Protein AF-A0A7W7F0A8-F1 (afdb_monomer_lite)

Sequence (58 aa):
MTTDTIQPTPARARAVFSNEDFGLLRKAVMHYLKQPEVQDAPESVKYVNLFHRLGRLG

Structure (mmCIF, N/CA/C/O backbone):
data_AF-A0A7W7F0A8-F1
#
_entry.id   AF-A0A7W7F0A8-F1
#
loop_
_atom_site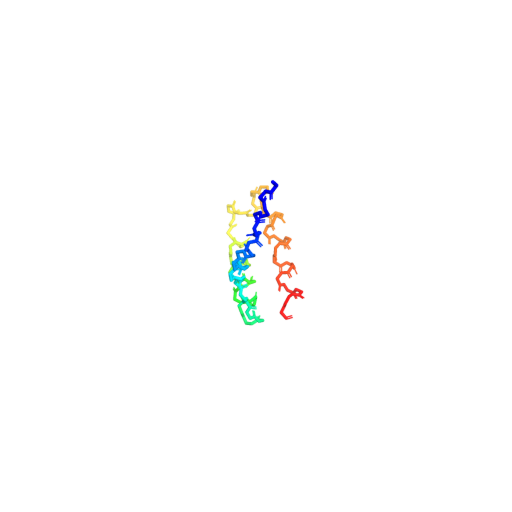.group_PDB
_atom_site.id
_atom_site.type_symbol
_atom_site.label_atom_id
_atom_site.label_alt_id
_atom_site.label_comp_id
_atom_site.label_asym_id
_atom_site.label_entity_id
_atom_site.label_seq_id
_atom_site.pdbx_PDB_ins_code
_atom_site.Cartn_x
_atom_site.Cartn_y
_atom_site.Cartn_z
_atom_site.occupancy
_atom_site.B_iso_or_equiv
_atom_site.auth_seq_id
_atom_site.auth_comp_id
_atom_site.auth_asym_id
_atom_site.auth_atom_id
_atom_site.pdbx_PDB_model_num
ATOM 1 N N . MET A 1 1 ? -13.922 35.644 -39.352 1.00 46.09 1 MET A N 1
ATOM 2 C CA . MET A 1 1 ? -13.884 34.294 -38.754 1.00 46.09 1 MET A CA 1
ATOM 3 C C . MET A 1 1 ? -12.435 34.003 -38.403 1.00 46.09 1 MET A C 1
ATOM 5 O O . MET A 1 1 ? -11.644 33.806 -39.312 1.00 46.09 1 MET A O 1
ATOM 9 N N . THR A 1 2 ? -12.053 34.129 -37.134 1.00 50.31 2 THR A N 1
ATOM 10 C CA . THR A 1 2 ? -10.673 33.914 -36.666 1.00 50.31 2 THR A CA 1
ATOM 11 C C . THR A 1 2 ? -10.542 32.495 -36.128 1.00 50.31 2 THR A C 1
ATOM 13 O O . THR A 1 2 ? -11.267 32.109 -35.216 1.00 50.31 2 THR A O 1
ATOM 16 N N . THR A 1 3 ? -9.653 31.714 -36.732 1.00 61.28 3 THR A N 1
ATOM 17 C CA . THR A 1 3 ? -9.295 30.355 -36.317 1.00 61.28 3 THR A CA 1
ATOM 18 C C . THR A 1 3 ? -8.280 30.430 -35.181 1.00 61.28 3 THR A C 1
ATOM 20 O O . THR A 1 3 ? -7.110 30.720 -35.424 1.00 61.28 3 THR A O 1
ATOM 23 N N . ASP A 1 4 ? -8.737 30.207 -33.952 1.00 60.41 4 ASP A N 1
ATOM 24 C CA . ASP A 1 4 ? -7.876 30.064 -32.779 1.00 60.41 4 ASP A CA 1
ATOM 25 C C . ASP A 1 4 ? -7.316 28.632 -32.752 1.00 60.41 4 ASP A C 1
ATOM 27 O O . ASP A 1 4 ? -8.054 27.648 -32.651 1.00 60.41 4 ASP A O 1
ATOM 31 N N . THR A 1 5 ? -6.007 28.507 -32.955 1.00 66.94 5 THR A N 1
ATOM 32 C CA . THR A 1 5 ? -5.292 27.230 -32.944 1.00 66.94 5 THR A CA 1
ATOM 33 C C . THR A 1 5 ? -5.142 26.770 -31.496 1.00 66.94 5 THR A C 1
ATOM 35 O O . THR A 1 5 ? -4.289 27.277 -30.772 1.00 66.94 5 THR A O 1
ATOM 38 N N . ILE A 1 6 ? -5.939 25.784 -31.075 1.00 72.19 6 ILE A N 1
ATOM 39 C CA . ILE A 1 6 ? -5.791 25.133 -29.766 1.00 72.19 6 ILE A CA 1
ATOM 40 C C . ILE A 1 6 ? -4.451 24.386 -29.755 1.00 72.19 6 ILE A C 1
ATOM 42 O O . ILE A 1 6 ? -4.334 23.273 -30.268 1.00 72.19 6 ILE A O 1
ATOM 46 N N . GLN A 1 7 ? -3.416 25.011 -29.198 1.00 72.50 7 GLN A N 1
ATOM 47 C CA . GLN A 1 7 ? -2.120 24.373 -29.006 1.00 72.50 7 GLN A CA 1
ATOM 48 C C . GLN A 1 7 ? -2.244 23.354 -27.859 1.00 72.50 7 GLN A C 1
ATOM 50 O O . GLN A 1 7 ? -2.615 23.744 -26.748 1.00 72.50 7 GLN A O 1
ATOM 55 N N . PRO A 1 8 ? -1.978 22.051 -28.085 1.00 71.12 8 PRO A N 1
ATOM 56 C CA . PRO A 1 8 ? -2.067 21.056 -27.027 1.00 71.12 8 PRO A CA 1
ATOM 57 C C . PRO A 1 8 ? -1.021 21.385 -25.964 1.00 71.12 8 PRO A C 1
ATOM 59 O O . PRO A 1 8 ? 0.183 21.365 -26.224 1.00 71.12 8 PRO A O 1
ATOM 62 N N . THR A 1 9 ? -1.480 21.722 -24.762 1.00 71.06 9 THR A N 1
ATOM 63 C CA . THR A 1 9 ? -0.596 21.882 -23.612 1.00 71.06 9 THR A CA 1
ATOM 64 C C . THR A 1 9 ? 0.129 20.558 -23.359 1.00 71.06 9 THR A C 1
ATOM 66 O O . THR A 1 9 ? -0.480 19.490 -23.498 1.00 71.06 9 THR A O 1
ATOM 69 N N . PRO A 1 10 ? 1.432 20.582 -23.019 1.00 72.19 10 PRO A N 1
ATOM 70 C CA . PRO A 1 10 ? 2.171 19.355 -22.765 1.00 72.19 10 PRO A CA 1
ATOM 71 C C . PRO A 1 10 ? 1.461 18.575 -21.660 1.00 72.19 10 PRO A C 1
ATOM 73 O O . PRO A 1 10 ? 1.205 19.108 -20.576 1.00 72.19 10 PRO A O 1
ATOM 76 N N . ALA A 1 11 ? 1.111 17.318 -21.948 1.00 72.69 11 ALA A N 1
ATOM 77 C CA . ALA A 1 11 ? 0.516 16.430 -20.964 1.00 72.69 11 ALA A CA 1
ATOM 78 C C . ALA A 1 11 ? 1.442 16.401 -19.745 1.00 72.69 11 ALA A C 1
ATOM 80 O O . ALA A 1 11 ? 2.611 16.030 -19.860 1.00 72.69 11 ALA A O 1
ATOM 81 N N . ARG A 1 12 ? 0.933 16.860 -18.595 1.00 68.88 12 ARG A N 1
ATOM 82 C CA . ARG A 1 12 ? 1.691 16.930 -17.342 1.00 68.88 12 ARG A CA 1
ATOM 83 C C . ARG A 1 12 ? 2.408 15.596 -17.147 1.00 68.88 12 ARG A C 1
ATOM 85 O O . ARG A 1 12 ? 1.746 14.557 -17.194 1.00 68.88 12 ARG A O 1
ATOM 92 N N . ALA A 1 13 ? 3.733 15.631 -16.981 1.00 71.25 13 ALA A N 1
ATOM 93 C CA . ALA A 1 13 ? 4.532 14.426 -16.793 1.00 71.25 13 ALA A CA 1
ATOM 94 C C . ALA A 1 13 ? 3.891 13.589 -15.678 1.00 71.25 13 ALA A C 1
ATOM 96 O O . ALA A 1 13 ? 3.785 14.036 -14.533 1.00 71.25 13 ALA A O 1
ATOM 97 N N . ARG A 1 14 ? 3.359 12.415 -16.034 1.00 72.06 14 ARG A N 1
ATOM 98 C CA . ARG A 1 14 ? 2.800 11.491 -15.048 1.00 72.06 14 ARG A CA 1
ATOM 99 C C . ARG A 1 14 ? 3.977 10.942 -14.262 1.00 72.06 14 ARG A C 1
ATOM 101 O O . ARG A 1 14 ? 4.968 10.550 -14.870 1.00 72.06 14 ARG A O 1
ATOM 108 N N . ALA A 1 15 ? 3.874 10.919 -12.937 1.00 71.50 15 ALA A N 1
ATOM 109 C CA . ALA A 1 15 ? 4.843 10.193 -12.131 1.00 71.50 15 ALA A CA 1
ATOM 110 C C . ALA A 1 15 ? 4.853 8.736 -12.613 1.00 71.50 15 ALA A C 1
ATOM 112 O O . ALA A 1 15 ? 3.832 8.047 -12.533 1.00 71.50 15 ALA A O 1
ATOM 113 N N . VAL A 1 16 ? 5.975 8.308 -13.191 1.00 79.81 16 VAL A N 1
ATOM 114 C CA . VAL A 1 16 ? 6.179 6.924 -13.607 1.00 79.81 16 VAL A CA 1
ATOM 115 C C . VAL A 1 16 ? 6.801 6.224 -12.414 1.00 79.81 16 VAL A C 1
ATOM 117 O O . VAL A 1 16 ? 7.996 6.348 -12.174 1.00 79.81 16 VAL A O 1
ATOM 120 N N . PHE A 1 17 ? 5.965 5.561 -11.625 1.00 84.25 17 PHE A N 1
ATOM 121 C CA . PHE A 1 17 ? 6.444 4.666 -10.582 1.00 84.25 17 PHE A CA 1
ATOM 122 C C . PHE A 1 17 ? 6.959 3.383 -11.233 1.00 84.25 17 PHE A C 1
ATOM 124 O O . PHE A 1 17 ? 6.312 2.829 -12.125 1.00 84.25 17 PHE A O 1
ATOM 131 N N . SER A 1 18 ? 8.122 2.928 -10.789 1.00 88.12 18 SER A N 1
ATOM 132 C CA . SER A 1 18 ? 8.652 1.608 -11.114 1.00 88.12 18 SER A CA 1
ATOM 133 C C . SER A 1 18 ? 7.956 0.516 -10.290 1.00 88.12 18 SER A C 1
ATOM 135 O O . SER A 1 18 ? 7.299 0.790 -9.281 1.00 88.12 18 SER A O 1
ATOM 137 N N . ASN A 1 19 ? 8.143 -0.749 -10.676 1.00 88.62 19 ASN A N 1
ATOM 138 C CA . ASN A 1 19 ? 7.667 -1.884 -9.877 1.00 88.62 19 ASN A CA 1
ATOM 139 C C . ASN A 1 19 ? 8.309 -1.907 -8.477 1.00 88.62 19 ASN A C 1
ATOM 141 O O . ASN A 1 19 ? 7.656 -2.27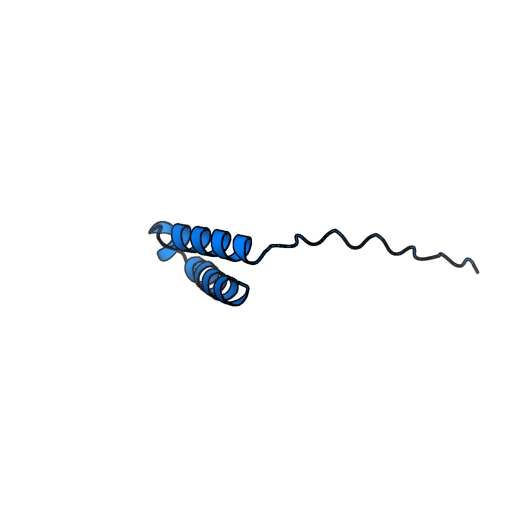4 -7.498 1.00 88.62 19 ASN A O 1
ATOM 145 N N . GLU A 1 20 ? 9.567 -1.465 -8.364 1.00 91.88 20 GLU A N 1
ATOM 146 C CA . GLU A 1 20 ? 10.263 -1.338 -7.080 1.00 91.88 20 GLU A CA 1
ATOM 147 C C . GLU A 1 20 ? 9.580 -0.307 -6.171 1.00 91.88 20 GLU A C 1
ATOM 149 O O . GLU A 1 20 ? 9.329 -0.588 -4.995 1.00 91.88 20 GLU A O 1
ATOM 154 N N . ASP A 1 21 ? 9.175 0.839 -6.727 1.00 93.44 21 ASP A N 1
ATOM 155 C CA . ASP A 1 21 ? 8.460 1.872 -5.976 1.00 93.44 21 ASP A CA 1
ATOM 156 C C . ASP A 1 21 ? 7.144 1.340 -5.404 1.00 93.44 21 ASP A C 1
ATOM 158 O O . ASP A 1 21 ? 6.820 1.599 -4.243 1.00 93.44 21 ASP A O 1
ATOM 162 N N . PHE A 1 22 ? 6.389 0.546 -6.171 1.00 93.19 22 PHE A N 1
ATOM 163 C CA . PHE A 1 22 ? 5.163 -0.073 -5.662 1.00 93.19 22 PHE A CA 1
ATOM 164 C C . PHE A 1 22 ? 5.441 -1.036 -4.503 1.00 93.19 22 PHE A C 1
ATOM 166 O O . PHE A 1 22 ? 4.665 -1.073 -3.541 1.00 93.19 22 PHE A O 1
ATOM 173 N N . GLY A 1 23 ? 6.569 -1.750 -4.534 1.00 94.00 23 GLY A N 1
ATOM 174 C CA . GLY A 1 23 ? 7.047 -2.5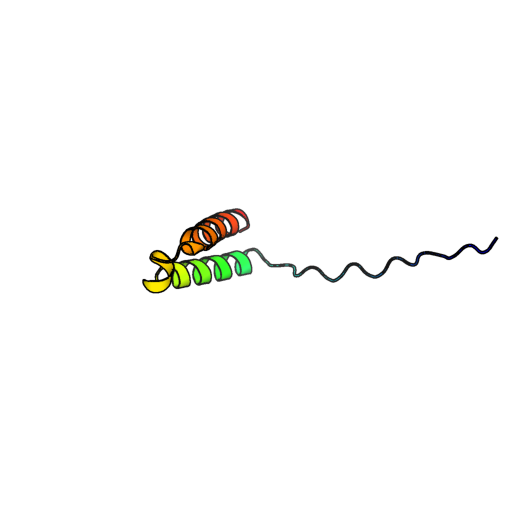66 -3.418 1.00 94.00 23 GLY A CA 1
ATOM 175 C C . GLY A 1 23 ? 7.343 -1.739 -2.161 1.00 94.00 23 GLY A C 1
ATOM 176 O O . GLY A 1 23 ? 6.874 -2.081 -1.066 1.00 94.00 23 GLY A O 1
ATOM 177 N N . LEU A 1 24 ? 8.057 -0.620 -2.312 1.00 95.81 24 LEU A N 1
ATOM 178 C CA . LEU A 1 24 ? 8.370 0.308 -1.219 1.00 95.81 24 LEU A CA 1
ATOM 179 C C . LEU A 1 24 ? 7.099 0.927 -0.622 1.00 95.81 24 LEU A C 1
ATOM 181 O O . LEU A 1 24 ? 6.908 0.908 0.598 1.00 95.81 24 LEU A O 1
ATOM 185 N N . LEU A 1 25 ? 6.183 1.392 -1.475 1.00 96.00 25 LEU A N 1
ATOM 186 C CA . LEU A 1 25 ? 4.895 1.949 -1.065 1.00 96.00 25 LEU A CA 1
ATOM 187 C C . LEU A 1 25 ? 4.045 0.911 -0.328 1.00 96.00 25 LEU A C 1
ATOM 189 O O . LEU A 1 25 ? 3.461 1.212 0.713 1.00 96.00 25 LEU A O 1
ATOM 193 N N . ARG A 1 26 ? 4.010 -0.337 -0.808 1.00 95.81 26 ARG A N 1
ATOM 194 C CA . ARG A 1 26 ? 3.278 -1.423 -0.144 1.00 95.81 26 ARG A CA 1
ATOM 195 C C . ARG A 1 26 ? 3.816 -1.682 1.264 1.00 95.81 26 ARG A C 1
ATOM 197 O O . ARG A 1 26 ? 3.028 -1.861 2.195 1.00 95.81 26 ARG A O 1
ATOM 204 N N . LYS A 1 27 ? 5.142 -1.670 1.438 1.00 97.25 27 LYS A N 1
ATOM 205 C CA . LYS A 1 27 ? 5.791 -1.830 2.748 1.00 97.25 27 LYS A CA 1
ATOM 206 C C . LYS A 1 27 ? 5.452 -0.672 3.690 1.00 97.25 27 LYS A C 1
ATOM 208 O O . LYS A 1 27 ? 5.124 -0.924 4.848 1.00 97.25 27 LYS A O 1
ATOM 213 N N . ALA A 1 28 ? 5.476 0.564 3.192 1.00 97.62 28 ALA A N 1
ATOM 214 C CA . ALA A 1 28 ? 5.115 1.750 3.966 1.00 97.62 28 ALA A CA 1
ATOM 215 C C . ALA A 1 28 ? 3.653 1.706 4.440 1.00 97.62 28 ALA A C 1
ATOM 217 O O . ALA A 1 28 ? 3.385 1.882 5.628 1.00 97.62 28 ALA A O 1
ATOM 218 N N . VAL A 1 29 ? 2.714 1.375 3.545 1.00 97.06 29 VAL A N 1
ATOM 219 C CA . VAL A 1 29 ? 1.287 1.239 3.888 1.00 97.06 29 VAL A CA 1
ATOM 220 C C . VAL A 1 29 ? 1.069 0.130 4.918 1.00 97.06 29 VAL A C 1
ATOM 222 O O . VAL A 1 29 ? 0.302 0.313 5.858 1.00 97.06 29 VAL A O 1
ATOM 225 N N . MET A 1 30 ? 1.766 -1.004 4.793 1.00 96.62 30 MET A N 1
ATOM 226 C CA . MET A 1 30 ? 1.665 -2.082 5.779 1.00 96.62 30 MET A CA 1
ATOM 227 C C . MET A 1 30 ? 2.207 -1.677 7.152 1.00 96.62 30 MET A C 1
ATOM 229 O O . MET A 1 30 ? 1.651 -2.087 8.164 1.00 96.62 30 MET A O 1
ATOM 233 N N . HIS A 1 31 ? 3.284 -0.891 7.204 1.00 97.75 31 HIS A N 1
ATOM 234 C CA . HIS A 1 31 ? 3.798 -0.367 8.467 1.00 97.75 31 HIS A CA 1
ATOM 235 C C . HIS A 1 31 ? 2.799 0.594 9.118 1.00 97.75 31 HIS A C 1
ATOM 237 O O . HIS A 1 31 ? 2.540 0.485 10.311 1.00 97.75 31 HIS A O 1
ATOM 243 N N . TYR A 1 32 ? 2.199 1.484 8.328 1.00 96.88 32 TYR A N 1
ATOM 244 C CA . TYR A 1 32 ? 1.170 2.403 8.806 1.00 96.88 32 TYR A CA 1
ATOM 245 C C . TYR A 1 32 ? -0.061 1.660 9.350 1.00 96.88 32 TYR A C 1
ATOM 247 O O . TYR A 1 32 ? -0.501 1.930 10.458 1.00 96.88 32 TYR A O 1
ATOM 255 N N . LEU A 1 33 ? -0.544 0.629 8.648 1.00 96.44 33 LEU A N 1
ATOM 256 C CA . LEU A 1 33 ? -1.658 -0.218 9.103 1.00 96.44 33 LEU A CA 1
ATOM 257 C C . LEU A 1 33 ? -1.398 -0.965 10.422 1.00 96.44 33 LEU A C 1
ATOM 259 O O . LEU A 1 33 ? -2.342 -1.422 11.059 1.00 96.44 33 LEU A O 1
ATOM 263 N N . LYS A 1 34 ? -0.138 -1.145 10.834 1.00 95.88 34 LYS A N 1
ATOM 264 C CA . LYS A 1 34 ? 0.192 -1.799 12.111 1.00 95.88 34 LYS A CA 1
ATOM 265 C C . LYS A 1 34 ? 0.021 -0.877 13.317 1.00 95.88 34 LYS A C 1
ATOM 267 O O . LYS A 1 34 ? 0.053 -1.373 14.438 1.00 95.88 34 LYS A O 1
ATOM 272 N N . GLN A 1 35 ? -0.139 0.424 13.097 1.00 96.62 35 GLN A N 1
ATOM 273 C CA . GLN A 1 35 ? -0.385 1.386 14.161 1.00 96.62 35 GLN A CA 1
ATOM 274 C C . GLN A 1 35 ? -1.790 1.159 14.752 1.00 96.62 35 GLN A C 1
ATOM 276 O O . GLN A 1 35 ? -2.754 1.124 13.981 1.00 96.62 35 GLN A O 1
ATOM 281 N N . PRO A 1 36 ? -1.931 0.978 16.080 1.00 94.06 36 PRO A N 1
ATOM 282 C CA . PRO A 1 36 ? -3.226 0.737 16.722 1.00 94.06 36 PRO A CA 1
ATOM 283 C C . PRO A 1 36 ? -4.271 1.808 16.392 1.00 94.06 36 PRO A C 1
ATOM 285 O O . PRO A 1 36 ? -5.393 1.488 16.012 1.00 94.06 36 PRO A O 1
ATOM 288 N N . GLU A 1 37 ? -3.863 3.077 16.413 1.00 94.69 37 GLU A N 1
ATOM 289 C CA . GLU A 1 37 ? -4.709 4.229 16.102 1.00 94.69 37 GLU A CA 1
ATOM 290 C C . GLU A 1 37 ? -5.278 4.197 14.677 1.00 94.69 37 GLU A C 1
ATOM 292 O O . GLU A 1 37 ? -6.359 4.727 14.429 1.00 94.69 37 GLU A O 1
ATOM 297 N N . VAL A 1 38 ? -4.581 3.545 13.744 1.00 93.31 38 VAL A N 1
ATOM 298 C CA . VAL A 1 38 ? -5.036 3.383 12.362 1.00 93.31 38 VAL A CA 1
ATOM 299 C C . VAL A 1 38 ? -6.005 2.217 12.251 1.00 93.31 38 VAL A C 1
ATOM 301 O O . VAL A 1 38 ? -6.973 2.331 11.509 1.00 93.31 38 VAL A O 1
ATOM 304 N N . GLN A 1 39 ? -5.770 1.109 12.963 1.00 90.62 39 GLN A N 1
ATOM 305 C CA . GLN A 1 39 ? -6.631 -0.082 12.897 1.00 90.62 39 GLN A CA 1
ATOM 306 C C . GLN A 1 39 ? -8.047 0.202 13.393 1.00 90.62 39 GLN A C 1
ATOM 308 O O . GLN A 1 39 ? -9.007 -0.241 12.763 1.00 90.62 39 GLN A O 1
ATOM 313 N N . ASP A 1 40 ? -8.163 0.985 14.464 1.00 90.88 40 ASP A N 1
ATOM 314 C CA . ASP A 1 40 ? -9.451 1.358 15.052 1.00 90.88 40 ASP A CA 1
ATOM 315 C C . ASP A 1 40 ? -10.163 2.469 14.265 1.00 90.88 40 ASP A C 1
ATOM 317 O O . ASP A 1 40 ? -11.365 2.697 14.425 1.00 90.88 40 ASP A O 1
ATOM 321 N N . ALA A 1 41 ? -9.443 3.160 13.377 1.00 94.69 41 ALA A N 1
ATOM 322 C CA . ALA A 1 41 ? -10.018 4.208 12.558 1.00 94.69 41 ALA A CA 1
ATOM 323 C C . ALA A 1 41 ? -10.822 3.622 11.379 1.00 94.69 41 ALA A C 1
ATOM 325 O O . ALA A 1 41 ? -10.394 2.666 10.722 1.00 94.69 41 ALA A O 1
ATOM 326 N N . PRO A 1 42 ? -11.955 4.243 11.000 1.00 92.56 42 PRO A N 1
ATOM 327 C CA . PRO A 1 42 ? -12.760 3.798 9.856 1.00 92.56 42 PRO A CA 1
ATOM 328 C C . PRO A 1 42 ? -12.005 3.893 8.518 1.00 92.56 42 PRO A C 1
ATOM 330 O O . PRO A 1 42 ? -12.379 3.268 7.525 1.00 92.56 42 PRO A O 1
ATOM 333 N N . GLU A 1 43 ? -10.930 4.679 8.464 1.00 93.44 43 GLU A N 1
ATOM 334 C CA . GLU A 1 43 ? -10.071 4.810 7.289 1.00 93.44 43 GLU A CA 1
ATOM 335 C C . GLU A 1 43 ? -9.108 3.636 7.075 1.00 93.44 43 GLU A C 1
ATOM 337 O O . GLU A 1 43 ? -8.606 3.497 5.956 1.00 93.44 43 GLU A O 1
ATOM 342 N N . SER A 1 44 ? -8.922 2.744 8.058 1.00 95.00 44 SER A N 1
ATOM 343 C CA . SER A 1 44 ? -8.138 1.503 7.920 1.00 95.00 44 SER A CA 1
ATOM 344 C C . SER A 1 44 ? -8.502 0.728 6.652 1.00 95.00 44 SER A C 1
ATOM 346 O O . SER A 1 44 ? -7.629 0.299 5.896 1.00 95.00 44 SER A O 1
ATOM 348 N N . VAL A 1 45 ? -9.799 0.646 6.340 1.00 96.06 45 VAL A N 1
ATOM 349 C CA . VAL A 1 45 ? -10.338 -0.026 5.150 1.00 96.06 45 VAL A CA 1
ATOM 350 C C . VAL A 1 45 ? -9.761 0.560 3.856 1.00 96.06 45 VAL A C 1
ATOM 352 O O . VAL A 1 45 ? -9.456 -0.174 2.912 1.00 96.06 45 VAL A O 1
ATOM 355 N N . LYS A 1 46 ? -9.552 1.881 3.789 1.00 96.62 46 LYS A N 1
ATOM 356 C CA . LYS A 1 46 ? -8.955 2.542 2.615 1.00 96.62 46 LYS A CA 1
ATOM 357 C C . LYS A 1 46 ? -7.500 2.116 2.430 1.00 96.62 46 LYS A C 1
ATOM 359 O O . LYS A 1 46 ? -7.087 1.858 1.296 1.00 96.62 46 LYS A O 1
ATOM 364 N N . TYR A 1 47 ? -6.752 2.009 3.525 1.00 96.69 47 TYR A N 1
ATOM 365 C CA . TYR A 1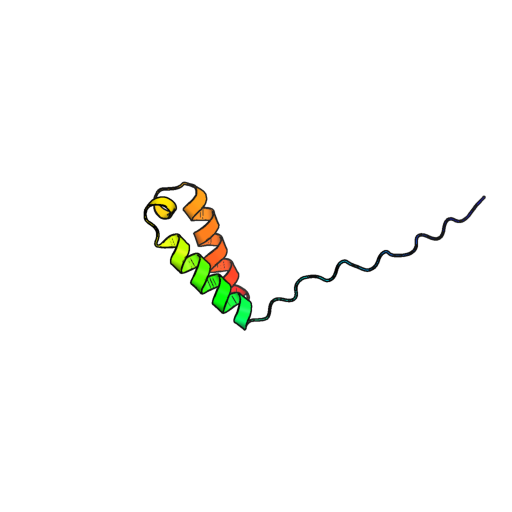 47 ? -5.350 1.599 3.519 1.00 96.69 47 TYR A CA 1
ATOM 366 C C . TYR A 1 47 ? -5.180 0.103 3.229 1.00 96.69 47 TYR A C 1
ATOM 368 O O . TYR A 1 47 ? -4.311 -0.255 2.436 1.00 96.69 47 TYR A O 1
ATOM 376 N N . VAL A 1 48 ? -6.053 -0.765 3.751 1.00 96.38 48 VAL A N 1
ATOM 377 C CA . VAL A 1 48 ? -6.088 -2.199 3.400 1.00 96.38 48 VAL A CA 1
ATOM 378 C C . VAL A 1 48 ? -6.330 -2.375 1.899 1.00 96.38 48 VAL A C 1
ATOM 380 O O . VAL A 1 48 ? -5.579 -3.066 1.206 1.00 96.38 48 VAL A O 1
ATOM 383 N N . ASN A 1 49 ? -7.317 -1.665 1.350 1.00 96.81 49 ASN A N 1
ATOM 384 C CA . ASN A 1 49 ? -7.590 -1.683 -0.086 1.00 96.81 49 ASN A CA 1
ATOM 385 C C . ASN A 1 49 ? -6.406 -1.154 -0.911 1.00 96.81 49 ASN A C 1
ATOM 387 O O . ASN A 1 49 ? -6.101 -1.693 -1.977 1.00 96.81 49 ASN A O 1
ATOM 391 N N . LEU A 1 50 ? -5.717 -0.115 -0.428 1.00 96.25 50 LEU A N 1
ATOM 392 C CA . LEU A 1 50 ? -4.508 0.403 -1.066 1.00 96.25 50 LEU A CA 1
ATOM 393 C C . LEU A 1 50 ? -3.380 -0.631 -1.069 1.00 96.25 50 LEU A C 1
ATOM 395 O O . LEU A 1 50 ? -2.789 -0.862 -2.120 1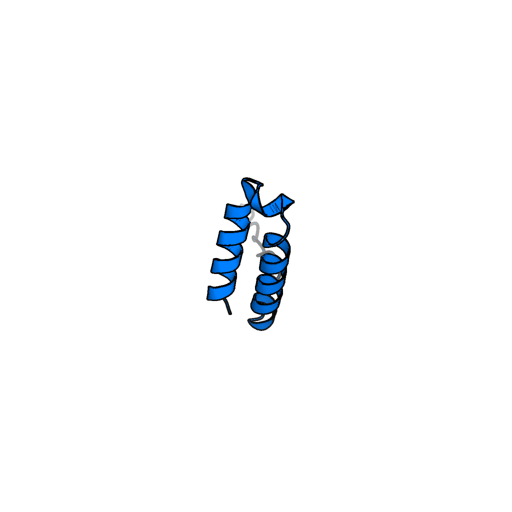.00 96.25 50 LEU A O 1
ATOM 399 N N . PHE A 1 51 ? -3.132 -1.294 0.058 1.00 96.25 51 PHE A N 1
ATOM 400 C CA . PHE A 1 51 ? -2.125 -2.345 0.182 1.00 96.25 51 PHE A CA 1
ATOM 401 C C . PHE A 1 51 ? -2.340 -3.481 -0.832 1.00 96.25 51 PHE A C 1
ATOM 403 O O . PHE A 1 51 ? -1.389 -3.910 -1.491 1.00 96.25 51 PHE A O 1
ATOM 410 N N . HIS A 1 52 ? -3.588 -3.927 -1.020 1.00 96.12 52 HIS A N 1
ATOM 411 C CA . HIS A 1 52 ? -3.919 -4.940 -2.026 1.00 96.12 52 HIS A CA 1
ATOM 412 C C . HIS A 1 52 ? -3.741 -4.441 -3.462 1.00 96.12 52 HIS A C 1
ATOM 414 O O . HIS A 1 52 ? -3.244 -5.190 -4.300 1.00 96.12 52 HIS A O 1
ATOM 420 N N . ARG A 1 53 ? -4.119 -3.189 -3.763 1.00 94.44 53 ARG A N 1
ATOM 421 C CA . ARG A 1 53 ? -3.900 -2.596 -5.095 1.00 94.44 53 ARG A CA 1
ATOM 422 C C . ARG A 1 53 ? -2.415 -2.526 -5.435 1.00 94.44 53 ARG A C 1
ATOM 424 O O . ARG A 1 53 ? -2.043 -2.936 -6.525 1.00 94.44 53 ARG A O 1
ATOM 431 N N . LEU A 1 54 ? -1.584 -2.070 -4.498 1.00 94.06 54 LEU A N 1
ATOM 432 C CA . LEU A 1 54 ? -0.135 -1.969 -4.694 1.00 94.06 54 LEU A CA 1
ATOM 433 C C . LEU A 1 54 ? 0.511 -3.340 -4.934 1.00 94.06 54 LEU A C 1
ATOM 435 O O . LEU A 1 54 ? 1.428 -3.443 -5.735 1.00 94.06 54 LEU A O 1
ATOM 439 N N . GLY A 1 55 ? -0.010 -4.407 -4.318 1.00 89.38 55 GLY A N 1
ATOM 440 C CA . GLY A 1 55 ? 0.452 -5.777 -4.573 1.00 89.38 55 GLY A CA 1
ATOM 441 C C . GLY A 1 55 ? 0.070 -6.356 -5.942 1.00 89.38 55 GLY A C 1
ATOM 442 O O . GLY A 1 55 ? 0.574 -7.416 -6.284 1.00 89.38 55 GLY A O 1
ATOM 443 N N . ARG A 1 56 ? -0.815 -5.700 -6.707 1.00 89.06 56 ARG A N 1
ATOM 444 C CA . ARG A 1 56 ? -1.167 -6.094 -8.086 1.00 89.06 56 ARG A CA 1
ATOM 445 C C . ARG A 1 56 ? -0.421 -5.295 -9.158 1.00 89.06 56 ARG A C 1
ATOM 447 O O . ARG A 1 56 ? -0.527 -5.642 -10.327 1.00 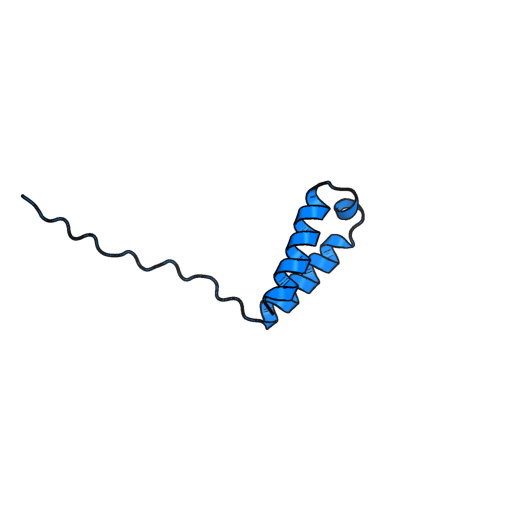89.06 56 ARG A O 1
ATOM 454 N N . LEU A 1 57 ? 0.230 -4.195 -8.775 1.00 79.31 57 LEU A N 1
ATOM 455 C CA . LEU A 1 57 ? 0.922 -3.276 -9.688 1.00 79.31 57 LEU A CA 1
ATOM 456 C C . LEU A 1 57 ? 2.431 -3.555 -9.799 1.00 79.31 57 LEU A C 1
ATOM 458 O O . LEU A 1 57 ? 3.071 -2.958 -10.657 1.00 79.31 57 LEU A O 1
ATOM 462 N N . GLY A 1 58 ? 2.983 -4.405 -8.924 1.00 63.84 58 GLY A N 1
ATOM 463 C CA . GLY A 1 58 ? 4.394 -4.810 -8.912 1.00 63.84 58 GLY A CA 1
ATOM 464 C C . GLY A 1 58 ? 4.638 -6.140 -9.604 1.00 63.84 58 GLY A C 1
ATOM 465 O O . GLY A 1 58 ? 3.734 -7.003 -9.529 1.00 63.84 58 GLY A O 1
#

Organism: NCBI:txid237611

pLDDT: mean 86.1, std 13.31, range [46.09, 97.75]

Radius of gyration: 19.33 Å; chains: 1; bounding box: 24×40×56 Å

Secondary structure (DSSP, 8-state):
--------PPPP------HHHHHHHHHHHHHHHTSHHHHSSTTHHHHHHHHHHHHHH-

Foldseek 3Di:
DDDDDPDDDPDPPDPDDDLVNLVVVLVVLVVVLVDPVLVPDPCSVVSVVSSVVSVVSD